Protein AF-A0A3Q8URB3-F1 (afdb_monomer_lite)

Foldseek 3Di:
DVVVVVVLVVLVVVLVVLVVVLVVCVVPFDPQLNVLSVQLNVLSVVLNCCVVVVDDDDPVVNVVSVVSSVVSVVSSVVRVCVRVVNDDDPPDD

Secondary structure (DSSP, 8-state):
-HHHHHHHHHHHHHHHHHHHHHHHHHHHS-HHHHHHHHHHHHHHHHHHHHHTTSS---HHHHHHHHHHHHHHHHHHHHHHHHHTT--S-----

Structure (mmCIF, N/CA/C/O backbone):
data_AF-A0A3Q8URB3-F1
#
_entry.id   AF-A0A3Q8URB3-F1
#
loop_
_atom_site.group_PDB
_atom_site.id
_atom_site.type_symbol
_atom_site.label_atom_id
_atom_site.label_alt_id
_atom_site.label_comp_id
_atom_site.label_asym_id
_atom_site.label_entity_id
_atom_site.label_seq_id
_atom_site.pdbx_PDB_ins_code
_atom_site.Cartn_x
_atom_site.Cartn_y
_atom_site.Cartn_z
_atom_site.occupancy
_atom_site.B_iso_or_equiv
_atom_s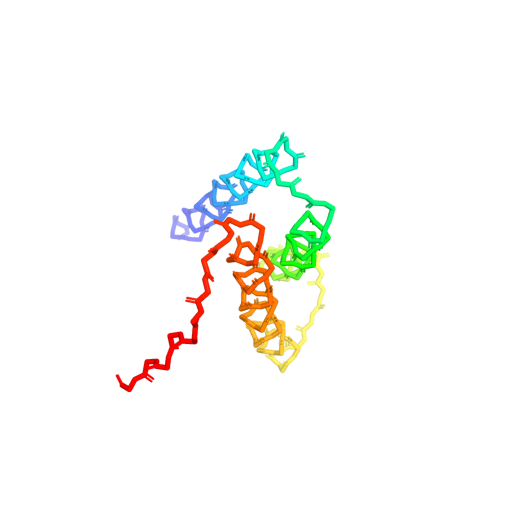ite.auth_seq_id
_atom_site.auth_comp_id
_atom_site.auth_asym_id
_atom_site.auth_atom_id
_atom_site.pdbx_PDB_model_num
ATOM 1 N N . MET A 1 1 ? -5.876 12.608 25.184 1.00 56.62 1 MET A N 1
ATOM 2 C CA . MET A 1 1 ? -6.672 12.666 23.933 1.00 56.62 1 MET A CA 1
ATOM 3 C C . MET A 1 1 ? -5.881 13.232 22.741 1.00 56.62 1 MET A C 1
ATOM 5 O O . MET A 1 1 ? -6.101 12.750 21.642 1.00 56.62 1 MET A O 1
ATOM 9 N N . ALA A 1 2 ? -4.920 14.151 22.940 1.00 62.50 2 ALA A N 1
ATOM 10 C CA . ALA A 1 2 ? -4.109 14.769 21.872 1.00 62.50 2 ALA A CA 1
ATOM 11 C C . ALA A 1 2 ? -3.210 13.810 21.050 1.00 62.50 2 ALA A C 1
ATOM 13 O O . ALA A 1 2 ? -3.066 13.996 19.848 1.00 62.50 2 ALA A O 1
ATOM 14 N N . CYS A 1 3 ? -2.656 12.755 21.664 1.00 79.06 3 CYS A N 1
ATOM 15 C CA . CYS A 1 3 ? -1.733 11.821 20.995 1.00 79.06 3 CYS A CA 1
ATOM 16 C C . CYS A 1 3 ? -2.380 11.054 19.823 1.00 79.06 3 CYS A C 1
ATOM 18 O O . CYS A 1 3 ? -1.799 10.950 18.751 1.00 79.06 3 CYS A O 1
ATOM 20 N N . ARG A 1 4 ? -3.626 10.583 19.981 1.00 80.81 4 ARG A N 1
ATOM 21 C CA . ARG A 1 4 ? -4.331 9.850 18.915 1.00 80.81 4 ARG A CA 1
ATOM 22 C C . ARG A 1 4 ? -4.608 10.730 17.695 1.00 80.81 4 ARG A C 1
ATOM 24 O O . ARG A 1 4 ? -4.443 10.263 16.578 1.00 80.81 4 ARG A O 1
ATOM 31 N N . THR A 1 5 ? -5.023 11.979 17.913 1.00 83.31 5 THR A N 1
ATOM 32 C CA . THR A 1 5 ? -5.308 12.921 16.822 1.00 83.31 5 THR A CA 1
ATOM 33 C C . THR A 1 5 ? -4.040 13.264 16.041 1.00 83.31 5 THR A C 1
ATOM 35 O O . THR A 1 5 ? -4.080 13.273 14.816 1.00 83.31 5 THR A O 1
ATOM 38 N N . ALA A 1 6 ? -2.911 13.468 16.732 1.00 89.44 6 ALA A N 1
ATOM 39 C CA . ALA A 1 6 ? -1.618 13.681 16.082 1.00 89.44 6 ALA A CA 1
ATOM 40 C C . ALA A 1 6 ? -1.235 12.491 15.184 1.00 89.44 6 ALA A C 1
ATOM 42 O O . ALA A 1 6 ? -0.988 12.681 13.998 1.00 89.44 6 ALA A O 1
ATOM 43 N N . LEU A 1 7 ? -1.330 11.261 15.705 1.00 88.44 7 LEU A N 1
ATOM 44 C CA . LEU A 1 7 ? -1.026 10.045 14.940 1.00 88.44 7 LEU A CA 1
ATOM 45 C C . LEU A 1 7 ? -1.926 9.866 13.706 1.00 88.44 7 LEU A C 1
ATOM 47 O O . LEU A 1 7 ? -1.461 9.429 12.658 1.00 88.44 7 LEU A O 1
ATOM 51 N N . THR A 1 8 ? -3.215 10.210 13.794 1.00 87.56 8 THR A N 1
ATOM 52 C CA . THR A 1 8 ? -4.112 10.151 12.625 1.00 87.56 8 THR A CA 1
ATOM 53 C C . THR A 1 8 ? -3.793 11.213 11.575 1.00 87.56 8 THR A C 1
ATOM 55 O O . THR A 1 8 ? -3.946 10.946 10.385 1.00 87.56 8 THR A O 1
ATOM 58 N N . THR A 1 9 ? -3.335 12.397 11.993 1.00 90.56 9 THR A N 1
ATOM 59 C CA . THR A 1 9 ? -2.886 13.448 11.070 1.00 90.56 9 THR A CA 1
ATOM 60 C C . THR A 1 9 ? -1.604 13.027 10.360 1.00 90.56 9 THR A C 1
ATOM 62 O O . THR A 1 9 ? -1.552 13.079 9.135 1.00 90.56 9 THR A O 1
ATOM 65 N N . GLU A 1 10 ? -0.616 12.518 11.099 1.00 91.88 10 GLU A N 1
ATOM 66 C CA . GLU A 1 10 ? 0.631 11.987 10.530 1.00 91.88 10 GLU A CA 1
ATOM 67 C C . GLU A 1 10 ? 0.357 10.861 9.521 1.00 91.88 10 GLU A C 1
ATOM 69 O O . GLU A 1 10 ? 0.954 10.822 8.444 1.00 91.88 10 GLU A O 1
ATOM 74 N N . LEU A 1 11 ? -0.603 9.977 9.820 1.00 89.88 11 LEU A N 1
ATOM 75 C CA . LEU A 1 11 ? -1.023 8.920 8.899 1.00 89.88 11 LEU A CA 1
ATOM 76 C C . LEU A 1 11 ? -1.612 9.488 7.598 1.00 89.88 11 LEU A C 1
ATOM 78 O O . LEU A 1 11 ? -1.285 9.013 6.510 1.00 89.88 11 LEU A O 1
ATOM 82 N N . ALA A 1 12 ? -2.461 10.514 7.696 1.00 89.62 12 ALA A N 1
ATOM 83 C CA . ALA A 1 12 ? -3.056 11.167 6.532 1.00 89.62 12 ALA A CA 1
ATOM 84 C C . ALA A 1 12 ? -2.001 11.886 5.671 1.00 89.62 12 ALA A C 1
ATOM 86 O O . ALA A 1 12 ? -2.030 11.785 4.441 1.00 89.62 12 ALA A O 1
ATOM 87 N N . GLU A 1 13 ? -1.039 12.563 6.300 1.00 93.62 13 GLU A N 1
ATOM 88 C CA . GLU A 1 13 ? 0.087 13.195 5.608 1.00 93.62 13 GLU A CA 1
ATOM 89 C C . GLU A 1 13 ? 0.955 12.156 4.891 1.00 93.62 13 GLU A C 1
ATOM 91 O O . GLU A 1 13 ? 1.259 12.314 3.705 1.00 93.62 13 GLU A O 1
ATOM 96 N N . ALA A 1 14 ? 1.288 11.050 5.561 1.00 91.19 14 ALA A N 1
ATOM 97 C CA . ALA A 1 14 ? 2.032 9.949 4.959 1.00 91.19 14 ALA A CA 1
ATOM 98 C C . ALA A 1 14 ? 1.294 9.354 3.748 1.00 91.19 14 ALA A C 1
ATOM 100 O O . ALA A 1 14 ? 1.910 9.111 2.707 1.00 91.19 14 ALA A O 1
ATOM 101 N N . ALA A 1 15 ? -0.026 9.171 3.843 1.00 89.38 15 ALA A N 1
ATOM 102 C CA . ALA A 1 15 ? -0.843 8.698 2.729 1.00 89.38 15 ALA A CA 1
ATOM 103 C C . ALA A 1 15 ? -0.805 9.663 1.532 1.00 89.38 15 ALA A C 1
ATOM 105 O O . ALA A 1 15 ? -0.630 9.224 0.392 1.00 89.38 15 ALA A O 1
ATOM 106 N N . HIS A 1 16 ? -0.886 10.974 1.778 1.00 90.25 16 HIS A N 1
ATOM 107 C CA . HIS A 1 16 ? -0.782 11.984 0.725 1.00 90.25 16 HIS A CA 1
ATOM 108 C C . HIS A 1 16 ? 0.603 11.989 0.057 1.00 90.25 16 HIS A C 1
ATOM 110 O O . HIS A 1 16 ? 0.708 12.043 -1.171 1.00 90.25 16 HIS A O 1
ATOM 116 N N . LEU A 1 17 ? 1.678 11.882 0.847 1.00 93.25 17 LEU A N 1
ATOM 117 C CA . LEU A 1 17 ? 3.043 11.797 0.325 1.00 93.25 17 LEU A CA 1
ATOM 118 C C . LEU A 1 17 ? 3.243 10.569 -0.567 1.00 93.25 17 LEU A C 1
ATOM 120 O O . LEU A 1 17 ? 3.814 10.708 -1.650 1.00 93.25 17 LEU A O 1
ATOM 124 N N . ARG A 1 18 ? 2.733 9.398 -0.159 1.00 90.19 18 ARG A N 1
ATOM 125 C CA . ARG A 1 18 ? 2.780 8.187 -0.994 1.00 90.19 18 ARG A CA 1
ATOM 126 C C . ARG A 1 18 ? 2.008 8.360 -2.299 1.00 90.19 18 ARG A C 1
ATOM 128 O O . ARG A 1 18 ? 2.530 7.986 -3.343 1.00 90.19 18 ARG A O 1
ATOM 135 N N . GLY A 1 19 ? 0.819 8.968 -2.260 1.00 89.38 19 GLY A N 1
ATOM 136 C CA . GLY A 1 19 ? 0.028 9.250 -3.464 1.00 89.38 19 GLY A CA 1
ATOM 137 C C . GLY A 1 19 ? 0.807 10.074 -4.493 1.00 89.38 19 GLY A C 1
ATOM 138 O O . GLY A 1 19 ? 0.974 9.647 -5.632 1.00 89.38 19 GLY A O 1
ATOM 139 N N . ARG A 1 20 ? 1.399 11.197 -4.065 1.00 90.62 20 ARG A N 1
ATOM 140 C CA . ARG A 1 20 ? 2.218 12.048 -4.950 1.00 90.62 20 ARG A CA 1
ATOM 141 C C . ARG A 1 20 ? 3.480 11.354 -5.459 1.00 90.62 20 ARG A C 1
ATOM 143 O O . ARG A 1 20 ? 3.902 11.586 -6.588 1.00 90.62 20 ARG A O 1
ATOM 150 N N . ALA A 1 21 ? 4.128 10.543 -4.622 1.00 88.88 21 ALA A N 1
ATOM 151 C CA . ALA A 1 21 ? 5.287 9.764 -5.050 1.00 88.88 21 ALA A CA 1
ATOM 152 C C . ALA A 1 21 ? 4.900 8.758 -6.143 1.00 88.88 21 ALA A C 1
ATOM 154 O O . ALA A 1 21 ? 5.626 8.602 -7.121 1.00 88.88 21 ALA A O 1
ATOM 155 N N . PHE A 1 22 ? 3.732 8.135 -6.009 1.00 87.94 22 PHE A N 1
ATOM 156 C CA . PHE A 1 22 ? 3.232 7.177 -6.979 1.00 87.94 22 PHE A CA 1
ATOM 157 C C . PHE A 1 22 ? 2.844 7.811 -8.319 1.00 87.94 22 PHE A C 1
ATOM 159 O O . PHE A 1 22 ? 3.188 7.271 -9.365 1.00 87.94 22 PHE A O 1
ATOM 166 N N . GLU A 1 23 ? 2.220 8.989 -8.311 1.00 89.19 23 GLU A N 1
ATOM 167 C CA . GLU A 1 23 ? 1.951 9.746 -9.544 1.00 89.19 23 GLU A CA 1
ATOM 168 C C . GLU A 1 23 ? 3.232 10.001 -10.350 1.00 89.19 23 GLU A C 1
ATOM 170 O O . GLU A 1 23 ? 3.240 9.874 -11.571 1.00 89.19 23 GLU A O 1
ATOM 175 N N . ARG A 1 24 ? 4.345 10.306 -9.671 1.00 88.44 24 ARG A N 1
ATOM 176 C CA . ARG A 1 24 ? 5.645 10.506 -10.331 1.00 88.44 24 ARG A CA 1
ATOM 177 C C . ARG A 1 24 ? 6.187 9.222 -10.951 1.00 88.44 24 ARG A C 1
ATOM 179 O O . ARG A 1 24 ? 6.745 9.287 -12.039 1.00 88.44 24 ARG A O 1
ATOM 186 N N . ILE A 1 25 ? 6.013 8.084 -10.278 1.00 83.38 25 ILE A N 1
ATOM 187 C CA . ILE A 1 25 ? 6.389 6.769 -10.818 1.00 83.38 25 ILE A CA 1
ATOM 188 C C . ILE A 1 25 ? 5.606 6.492 -12.107 1.00 83.38 25 ILE A C 1
ATOM 190 O O . ILE A 1 25 ? 6.208 6.122 -13.109 1.00 83.38 25 ILE A O 1
ATOM 194 N N . MET A 1 26 ? 4.295 6.759 -12.124 1.00 84.00 26 MET A N 1
ATOM 195 C CA . MET A 1 26 ? 3.465 6.536 -13.317 1.00 84.00 26 MET A CA 1
ATOM 196 C C . MET A 1 26 ? 3.886 7.354 -14.542 1.00 84.00 26 MET A C 1
ATOM 198 O O . MET A 1 26 ? 3.618 6.945 -15.665 1.00 84.00 26 MET A O 1
ATOM 202 N N . LEU A 1 27 ? 4.518 8.514 -14.348 1.00 84.69 27 LEU A N 1
ATOM 203 C CA . LEU A 1 27 ? 4.947 9.377 -15.452 1.00 84.69 27 LEU A CA 1
ATOM 204 C C . LEU A 1 27 ? 6.326 9.014 -16.018 1.00 84.69 27 LEU A C 1
ATOM 206 O O . LEU A 1 27 ? 6.646 9.441 -17.125 1.00 84.69 27 LEU A O 1
ATOM 210 N N . LEU A 1 28 ? 7.164 8.315 -15.247 1.00 86.06 28 LEU A N 1
ATOM 211 C CA . LEU A 1 28 ? 8.601 8.189 -15.524 1.00 86.06 28 LEU A CA 1
ATOM 212 C C . LEU A 1 28 ? 9.090 6.748 -15.686 1.00 86.06 28 LEU A C 1
ATOM 214 O O . LEU A 1 28 ? 10.225 6.561 -16.116 1.00 86.06 28 LEU A O 1
ATOM 218 N N . SER A 1 29 ? 8.281 5.754 -15.325 1.00 90.44 29 SER A N 1
ATOM 219 C CA . SER A 1 29 ? 8.684 4.347 -15.313 1.00 90.44 29 SER A CA 1
ATOM 220 C C . SER A 1 29 ? 7.901 3.508 -16.318 1.00 90.44 29 SER A C 1
ATOM 222 O O . SER A 1 29 ? 6.821 3.895 -16.762 1.00 90.44 29 SER A O 1
ATOM 224 N N . ASN A 1 30 ? 8.441 2.340 -16.664 1.00 91.81 30 ASN A N 1
ATOM 225 C CA . ASN A 1 30 ? 7.741 1.383 -17.520 1.00 91.81 30 ASN A CA 1
ATOM 226 C C . ASN A 1 30 ? 6.526 0.727 -16.827 1.00 91.81 30 ASN A C 1
ATOM 228 O O . ASN A 1 30 ? 6.403 0.737 -15.599 1.00 91.81 30 ASN A O 1
ATOM 232 N N . ASP A 1 31 ? 5.673 0.075 -17.622 1.00 94.06 31 ASP A N 1
ATOM 233 C CA . ASP A 1 31 ? 4.433 -0.562 -17.156 1.00 94.06 31 ASP A CA 1
ATOM 234 C C . ASP A 1 31 ? 4.649 -1.549 -15.996 1.00 94.06 31 ASP A C 1
ATOM 236 O O . ASP A 1 31 ? 3.883 -1.548 -15.035 1.00 94.06 31 ASP A O 1
ATOM 240 N N . ARG A 1 32 ? 5.728 -2.346 -16.015 1.00 94.69 32 ARG A N 1
ATOM 241 C CA . ARG A 1 32 ? 6.007 -3.336 -14.955 1.00 94.69 32 ARG A CA 1
ATOM 242 C C . ARG A 1 32 ? 6.297 -2.668 -13.613 1.00 94.69 32 ARG A C 1
ATOM 244 O O . ARG A 1 32 ? 5.870 -3.159 -12.569 1.00 94.69 32 ARG A O 1
A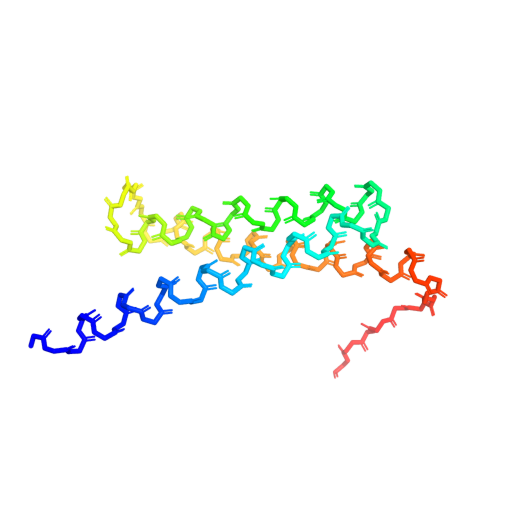TOM 251 N N . VAL A 1 33 ? 7.024 -1.552 -13.623 1.00 94.69 33 VAL A N 1
ATOM 252 C CA . VAL A 1 33 ? 7.300 -0.768 -12.410 1.00 94.69 33 VAL A CA 1
ATOM 253 C C . VAL A 1 33 ? 6.015 -0.137 -11.881 1.00 94.69 33 VAL A C 1
ATOM 255 O O . VAL A 1 33 ? 5.777 -0.143 -10.671 1.00 94.69 33 VAL A O 1
ATOM 258 N N . VAL A 1 34 ? 5.171 0.374 -12.781 1.00 94.75 34 VAL A N 1
ATOM 259 C CA . VAL A 1 34 ? 3.875 0.967 -12.431 1.00 94.75 34 VAL A CA 1
ATOM 260 C C . VAL A 1 34 ? 2.949 -0.072 -11.795 1.00 94.75 34 VAL A C 1
ATOM 262 O O . VAL A 1 34 ? 2.402 0.178 -10.719 1.00 94.75 34 VAL A O 1
ATOM 265 N N . GLU A 1 35 ? 2.829 -1.260 -12.390 1.00 95.31 35 GLU A N 1
ATOM 266 C CA . GLU A 1 35 ? 2.046 -2.375 -11.845 1.00 95.31 35 GLU A CA 1
ATOM 267 C C . GLU A 1 35 ? 2.537 -2.795 -10.455 1.00 95.31 35 GLU A C 1
ATOM 269 O O . GLU A 1 35 ? 1.748 -2.862 -9.509 1.00 95.31 35 GLU A O 1
ATOM 274 N N . ALA A 1 36 ? 3.847 -2.996 -10.282 1.00 95.75 36 ALA A N 1
ATOM 275 C CA . ALA A 1 36 ? 4.408 -3.344 -8.979 1.00 95.75 36 ALA A CA 1
ATOM 276 C C . ALA A 1 36 ? 4.157 -2.244 -7.928 1.00 95.75 36 ALA A C 1
ATOM 278 O O . ALA A 1 36 ? 3.872 -2.534 -6.763 1.00 95.75 36 ALA A O 1
ATOM 279 N N . GLY A 1 37 ? 4.200 -0.970 -8.330 1.00 94.31 37 GLY A N 1
ATOM 280 C CA . GLY A 1 37 ? 3.867 0.153 -7.457 1.00 94.31 37 GLY A CA 1
ATOM 281 C C . GLY A 1 37 ? 2.383 0.191 -7.063 1.00 94.31 37 GLY A C 1
ATOM 282 O O . GLY A 1 37 ? 2.063 0.507 -5.912 1.00 94.31 37 GLY A O 1
ATOM 283 N N . HIS A 1 38 ? 1.470 -0.194 -7.963 1.00 95.25 38 HIS A N 1
ATOM 284 C CA . HIS A 1 38 ? 0.052 -0.366 -7.632 1.00 95.25 38 HIS A CA 1
ATOM 285 C C . HIS A 1 38 ? -0.155 -1.448 -6.569 1.00 95.25 38 HIS A C 1
ATOM 287 O O . HIS A 1 38 ? -0.915 -1.226 -5.623 1.00 95.25 38 HIS A O 1
ATOM 293 N N . GLU A 1 39 ? 0.543 -2.582 -6.671 1.00 96.12 39 GLU A N 1
ATOM 294 C CA . GLU A 1 39 ? 0.454 -3.653 -5.671 1.00 96.12 39 GLU A CA 1
ATOM 295 C C . GLU A 1 39 ? 0.930 -3.190 -4.286 1.00 96.12 39 GLU A C 1
ATOM 297 O O . GLU A 1 39 ? 0.294 -3.500 -3.276 1.00 96.12 39 GLU A O 1
ATOM 302 N N . VAL A 1 40 ? 2.016 -2.407 -4.220 1.00 95.62 40 VAL A N 1
ATOM 303 C CA . VAL A 1 40 ? 2.476 -1.788 -2.964 1.00 95.62 40 VAL A CA 1
ATOM 304 C C . VAL A 1 40 ? 1.397 -0.871 -2.392 1.00 95.62 40 VAL A C 1
ATOM 306 O O . VAL A 1 40 ? 1.046 -0.978 -1.213 1.00 95.62 40 VAL A O 1
ATOM 309 N N . ASN A 1 41 ? 0.845 0.017 -3.222 1.00 94.25 41 ASN A N 1
ATOM 310 C CA . ASN A 1 41 ? -0.149 0.994 -2.790 1.00 94.25 41 ASN A CA 1
ATOM 311 C C . ASN A 1 41 ? -1.455 0.362 -2.320 1.00 94.25 41 ASN A C 1
ATOM 313 O O . ASN A 1 41 ? -2.029 0.849 -1.347 1.00 94.25 41 ASN A O 1
ATOM 317 N N . ALA A 1 42 ? -1.917 -0.704 -2.972 1.00 95.19 42 ALA A N 1
ATOM 318 C CA . ALA A 1 42 ? -3.129 -1.407 -2.573 1.00 95.19 42 ALA A CA 1
ATOM 319 C C . ALA A 1 42 ? -3.008 -1.939 -1.136 1.00 95.19 42 ALA A C 1
ATOM 321 O O . ALA A 1 42 ? -3.833 -1.620 -0.280 1.00 95.19 42 ALA A O 1
ATOM 322 N N . ILE A 1 43 ? -1.920 -2.655 -0.829 1.00 97.06 43 ILE A N 1
ATOM 323 C CA . ILE A 1 43 ? -1.717 -3.226 0.510 1.00 97.06 43 ILE A CA 1
ATOM 324 C C . ILE A 1 43 ? -1.451 -2.134 1.554 1.00 97.06 43 ILE A C 1
ATOM 326 O O . ILE A 1 43 ? -1.951 -2.221 2.677 1.00 97.06 43 ILE A O 1
ATOM 330 N N . ALA A 1 44 ? -0.705 -1.082 1.200 1.00 95.19 44 ALA A N 1
ATOM 331 C CA . ALA A 1 44 ? -0.489 0.057 2.092 1.00 95.19 44 ALA A CA 1
ATOM 332 C C . ALA A 1 44 ? -1.808 0.768 2.451 1.00 95.19 44 ALA A C 1
ATOM 334 O O . ALA A 1 44 ? -2.011 1.140 3.604 1.00 95.19 44 ALA A O 1
ATOM 335 N N . GLN A 1 45 ? -2.730 0.913 1.493 1.00 95.00 45 GLN A N 1
ATOM 336 C CA . GLN A 1 45 ? -4.056 1.476 1.761 1.00 95.00 45 GLN A CA 1
ATOM 337 C C . GLN A 1 45 ? -4.888 0.581 2.678 1.00 95.00 45 GLN A C 1
ATOM 339 O O . GLN A 1 45 ? -5.527 1.094 3.591 1.00 95.00 45 GLN A O 1
ATOM 344 N N . GLU A 1 46 ? -4.854 -0.741 2.499 1.00 96.44 46 GLU A N 1
ATOM 345 C CA . GLU A 1 46 ? -5.552 -1.656 3.410 1.00 96.44 46 GLU A CA 1
ATOM 346 C C . GLU A 1 46 ? -5.044 -1.549 4.854 1.00 96.44 46 GLU A C 1
ATOM 348 O O . GLU A 1 46 ? -5.840 -1.602 5.795 1.00 96.44 46 GLU A O 1
ATOM 353 N N . ILE A 1 47 ? -3.731 -1.376 5.038 1.00 96.00 47 ILE A N 1
ATOM 354 C CA . ILE A 1 47 ? -3.129 -1.136 6.355 1.00 96.00 47 ILE A CA 1
ATOM 355 C C . ILE A 1 47 ? -3.699 0.148 6.965 1.00 96.00 47 ILE A C 1
ATOM 357 O O . ILE A 1 47 ? -4.215 0.116 8.083 1.00 96.00 47 ILE A O 1
ATOM 361 N N . ASP A 1 48 ? -3.685 1.256 6.226 1.00 94.25 48 ASP A N 1
ATOM 362 C CA . ASP A 1 48 ? -4.225 2.530 6.710 1.00 94.25 48 ASP A CA 1
ATOM 363 C C . ASP A 1 48 ? -5.728 2.431 7.016 1.00 94.25 48 ASP A C 1
ATOM 365 O O . ASP A 1 48 ? -6.212 2.956 8.025 1.00 94.25 48 ASP A O 1
ATOM 369 N N . TRP A 1 49 ? -6.488 1.717 6.183 1.00 95.25 49 TRP A N 1
ATOM 370 C CA . TRP A 1 49 ? -7.917 1.497 6.389 1.00 95.25 49 TRP A CA 1
ATOM 371 C C . TRP A 1 49 ? -8.197 0.678 7.644 1.00 95.25 49 TRP A C 1
ATOM 373 O O . TRP A 1 49 ? -9.135 0.997 8.371 1.00 95.25 49 TRP A O 1
ATOM 383 N N . GLN A 1 50 ? -7.397 -0.347 7.941 1.00 95.56 50 GLN A N 1
ATOM 384 C CA . GLN A 1 50 ? -7.570 -1.110 9.174 1.00 95.56 50 GLN A CA 1
ATOM 385 C C . GLN A 1 50 ? -7.146 -0.283 10.402 1.00 95.56 50 GLN A C 1
ATOM 387 O O . GLN A 1 50 ? -7.825 -0.332 11.426 1.00 95.56 50 GLN A O 1
ATOM 392 N N . ALA A 1 51 ? -6.094 0.543 10.299 1.00 92.44 51 ALA A N 1
ATOM 393 C CA . ALA A 1 51 ? -5.645 1.431 11.382 1.00 92.44 51 ALA A CA 1
ATOM 394 C C . ALA A 1 51 ? -6.687 2.499 11.735 1.00 92.44 51 ALA A C 1
ATOM 396 O O . ALA A 1 51 ? -6.863 2.849 12.901 1.00 92.44 51 ALA A O 1
ATOM 397 N N . THR A 1 52 ? -7.386 3.010 10.724 1.00 91.88 52 THR A N 1
ATOM 398 C CA . THR A 1 52 ? -8.434 4.030 10.875 1.00 91.88 52 THR A CA 1
ATOM 399 C C . THR A 1 52 ? -9.819 3.439 11.141 1.00 91.88 52 THR A C 1
ATOM 401 O O . THR A 1 52 ? -10.776 4.186 11.329 1.00 91.88 52 THR A O 1
ATOM 404 N N . GLY A 1 53 ? -9.942 2.108 11.176 1.00 93.44 53 GLY A N 1
ATOM 405 C CA . GLY A 1 53 ? -11.207 1.409 11.403 1.00 93.44 53 GLY A CA 1
ATOM 406 C C . GLY A 1 53 ? -12.172 1.438 10.214 1.00 93.44 53 GLY A C 1
ATOM 407 O O . GLY A 1 53 ? -13.334 1.073 10.369 1.00 93.44 53 GLY A O 1
ATOM 408 N N . ARG A 1 54 ? -11.713 1.845 9.024 1.00 95.44 54 ARG A N 1
ATOM 409 C CA . ARG A 1 54 ? -12.494 1.788 7.779 1.00 95.44 54 ARG A CA 1
ATOM 410 C C . ARG A 1 54 ? -12.755 0.350 7.328 1.00 95.44 54 ARG A C 1
ATOM 412 O O . ARG A 1 54 ? -13.787 0.089 6.717 1.00 95.44 54 ARG A O 1
ATOM 419 N N . ILE A 1 55 ? -11.841 -0.568 7.635 1.00 97.12 55 ILE A N 1
ATOM 420 C CA . ILE A 1 55 ? -12.057 -2.012 7.496 1.00 97.12 55 ILE A CA 1
ATOM 421 C C . ILE A 1 55 ? -11.789 -2.709 8.828 1.00 97.12 55 ILE A C 1
ATOM 423 O O . ILE A 1 55 ? -10.921 -2.301 9.601 1.00 97.12 55 ILE A O 1
ATOM 427 N N . THR A 1 56 ? -12.530 -3.779 9.097 1.00 96.25 56 THR A N 1
ATOM 428 C CA . THR A 1 56 ? -12.296 -4.647 10.254 1.00 96.25 56 THR A CA 1
ATOM 429 C C . THR A 1 56 ? -11.241 -5.702 9.936 1.00 96.25 56 THR A C 1
ATOM 431 O O . THR A 1 56 ? -11.087 -6.109 8.786 1.00 96.25 56 THR A O 1
ATOM 434 N N . GLY A 1 57 ? -10.550 -6.202 10.958 1.00 95.31 57 GLY A N 1
ATOM 435 C CA . GLY A 1 57 ? -9.633 -7.326 10.804 1.00 95.31 57 GLY A CA 1
ATOM 436 C C . GLY A 1 57 ? -8.961 -7.718 12.113 1.00 95.31 57 GLY A C 1
ATOM 437 O O . GLY A 1 57 ? -8.864 -6.932 13.055 1.00 95.31 57 GLY A O 1
ATOM 438 N N . THR A 1 58 ? -8.478 -8.948 12.156 1.00 97.62 58 THR A N 1
ATOM 439 C CA . THR A 1 58 ? -7.703 -9.522 13.252 1.00 97.62 58 THR A CA 1
ATOM 440 C C . THR A 1 58 ? -6.260 -9.007 13.255 1.00 97.62 58 THR A C 1
ATOM 442 O O . THR A 1 58 ? -5.730 -8.510 12.255 1.00 97.62 58 THR A O 1
ATOM 445 N N . LEU A 1 59 ? -5.569 -9.195 14.385 1.00 96.94 59 LEU A N 1
ATOM 446 C CA . LEU A 1 59 ? -4.132 -8.922 14.496 1.00 96.94 59 LEU A CA 1
ATOM 447 C C . LEU A 1 59 ? -3.289 -9.819 13.568 1.00 96.94 59 LEU A C 1
ATOM 449 O O . LEU A 1 59 ? -2.221 -9.412 13.109 1.00 96.94 59 LEU A O 1
ATOM 453 N N . ALA A 1 60 ? -3.748 -11.042 13.291 1.00 98.25 60 ALA A N 1
ATOM 454 C CA . ALA A 1 60 ? -3.062 -11.957 12.383 1.00 98.25 60 ALA A CA 1
ATOM 455 C C . ALA A 1 60 ? -3.081 -11.427 10.941 1.00 98.25 60 ALA A C 1
ATOM 457 O O . ALA A 1 60 ? -2.034 -11.382 10.293 1.00 98.25 60 ALA A O 1
ATOM 458 N N . GLU A 1 61 ? -4.239 -10.953 10.479 1.00 97.94 61 GLU A N 1
ATOM 459 C CA . GLU A 1 61 ? -4.394 -10.330 9.160 1.00 97.94 61 GLU A CA 1
ATOM 460 C C . GLU A 1 61 ? -3.601 -9.024 9.064 1.00 97.94 61 GLU A C 1
ATOM 462 O O . GLU A 1 61 ? -2.894 -8.816 8.081 1.00 97.94 61 GLU A O 1
ATOM 467 N N . TRP A 1 62 ? -3.610 -8.194 10.114 1.00 97.25 62 TRP A N 1
ATOM 468 C CA . TRP A 1 62 ? -2.775 -6.987 10.187 1.00 97.25 62 TRP A CA 1
ATOM 469 C C . TRP A 1 62 ? -1.290 -7.302 9.958 1.00 97.25 62 TRP A C 1
ATOM 471 O O . TRP A 1 62 ? -0.629 -6.699 9.109 1.00 97.25 62 TRP A O 1
ATOM 481 N N . ARG A 1 63 ? -0.759 -8.293 10.688 1.00 98.12 63 ARG A N 1
ATOM 482 C CA . ARG A 1 63 ? 0.636 -8.745 10.550 1.00 98.12 63 ARG A CA 1
ATOM 483 C C . ARG A 1 63 ? 0.913 -9.322 9.165 1.00 98.12 63 ARG A C 1
ATOM 485 O O . ARG A 1 63 ? 2.005 -9.125 8.637 1.00 98.12 63 ARG A O 1
ATOM 492 N N . GLN A 1 64 ? -0.051 -10.031 8.581 1.00 98.19 64 GLN A N 1
ATOM 493 C CA . GLN A 1 64 ? 0.084 -10.559 7.230 1.00 98.19 64 GLN A CA 1
ATOM 494 C C . GLN A 1 64 ? 0.175 -9.433 6.197 1.00 98.19 64 GLN A C 1
ATOM 496 O O . GLN A 1 64 ? 1.101 -9.463 5.393 1.00 98.19 64 GLN A O 1
ATOM 501 N N . ARG A 1 65 ? -0.683 -8.406 6.270 1.00 97.81 65 ARG A N 1
ATOM 502 C CA . ARG A 1 65 ? -0.607 -7.232 5.381 1.00 97.81 65 ARG A CA 1
ATOM 503 C C . ARG A 1 65 ? 0.758 -6.550 5.445 1.00 97.81 65 ARG A C 1
ATOM 505 O O . ARG A 1 65 ? 1.327 -6.237 4.407 1.00 97.81 65 ARG A O 1
ATOM 512 N N . HIS A 1 66 ? 1.334 -6.408 6.640 1.00 97.62 66 HIS A N 1
ATOM 513 C CA . HIS A 1 66 ? 2.672 -5.823 6.809 1.00 97.62 66 HIS A CA 1
ATOM 514 C C . HIS A 1 66 ? 3.791 -6.682 6.203 1.00 97.62 66 HIS A C 1
ATOM 516 O O . HIS A 1 66 ? 4.729 -6.154 5.612 1.00 97.62 66 HIS A O 1
ATOM 522 N N . ARG A 1 67 ? 3.702 -8.014 6.301 1.00 98.25 67 ARG A N 1
ATOM 523 C CA . ARG A 1 67 ? 4.643 -8.896 5.589 1.00 98.25 67 ARG A CA 1
ATOM 524 C C . ARG A 1 67 ? 4.475 -8.778 4.078 1.00 98.25 67 ARG A C 1
ATOM 526 O O 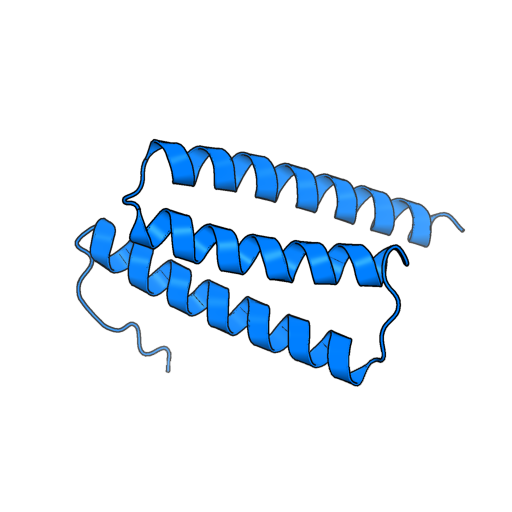. ARG A 1 67 ? 5.465 -8.688 3.359 1.00 98.25 67 ARG A O 1
ATOM 533 N N . THR A 1 68 ? 3.232 -8.753 3.610 1.00 98.19 68 THR A N 1
ATOM 534 C CA . THR A 1 68 ? 2.912 -8.649 2.187 1.00 98.19 68 THR A CA 1
ATOM 535 C C . THR A 1 68 ? 3.375 -7.317 1.605 1.00 98.19 68 THR A C 1
ATOM 537 O O . THR A 1 68 ? 4.016 -7.334 0.561 1.00 98.19 68 THR A O 1
ATOM 540 N N . VAL A 1 69 ? 3.155 -6.176 2.270 1.00 97.12 69 VAL A N 1
ATOM 541 C CA . VAL A 1 69 ? 3.624 -4.880 1.748 1.00 97.12 69 VAL A CA 1
ATOM 542 C C . VAL A 1 69 ? 5.147 -4.851 1.621 1.00 97.12 69 VAL A C 1
ATOM 544 O O . VAL A 1 69 ? 5.658 -4.378 0.615 1.00 97.12 69 VAL A O 1
ATOM 547 N N . PHE A 1 70 ? 5.879 -5.447 2.570 1.00 95.62 70 PHE A N 1
ATOM 548 C CA . PHE A 1 70 ? 7.337 -5.558 2.483 1.00 95.62 70 PHE A CA 1
ATOM 549 C C . PHE A 1 70 ? 7.786 -6.411 1.286 1.00 95.62 70 PHE A C 1
ATOM 551 O O . PHE A 1 70 ? 8.692 -6.028 0.550 1.00 95.62 70 PHE A O 1
ATOM 558 N N . GLN A 1 71 ? 7.117 -7.541 1.040 1.00 97.38 71 GLN A N 1
ATOM 559 C CA . GLN A 1 71 ? 7.376 -8.372 -0.142 1.00 97.38 71 GLN A CA 1
ATOM 560 C C . GLN A 1 71 ? 7.107 -7.609 -1.447 1.00 97.38 71 GLN A C 1
ATOM 562 O O . GLN A 1 71 ? 7.910 -7.689 -2.373 1.00 97.38 71 GLN A O 1
ATOM 567 N N . ARG A 1 72 ? 6.014 -6.837 -1.509 1.00 97.25 72 ARG A N 1
ATOM 568 C CA . ARG A 1 72 ? 5.673 -6.017 -2.681 1.00 97.25 72 ARG A CA 1
ATOM 569 C C . ARG A 1 72 ? 6.658 -4.875 -2.898 1.00 97.25 72 ARG A C 1
ATOM 571 O O . ARG A 1 72 ? 7.018 -4.616 -4.037 1.00 97.25 72 ARG A O 1
ATOM 578 N N . ILE A 1 73 ? 7.152 -4.250 -1.829 1.00 95.19 73 ILE A N 1
ATOM 579 C CA . ILE A 1 73 ? 8.208 -3.231 -1.914 1.00 95.19 73 ILE A CA 1
ATOM 580 C C . ILE A 1 73 ? 9.475 -3.825 -2.538 1.00 95.19 73 ILE A C 1
ATOM 582 O O . ILE A 1 73 ? 10.060 -3.206 -3.421 1.00 95.19 73 ILE A O 1
ATOM 586 N N . ASN A 1 74 ? 9.875 -5.036 -2.138 1.00 95.25 74 ASN A N 1
ATOM 587 C CA . ASN A 1 74 ? 11.033 -5.700 -2.741 1.00 95.25 74 ASN A CA 1
ATOM 588 C C . ASN A 1 74 ? 10.814 -5.984 -4.233 1.00 95.25 74 ASN A C 1
ATOM 590 O O . ASN A 1 74 ? 11.674 -5.650 -5.040 1.00 95.25 74 ASN A O 1
ATOM 594 N N . ALA A 1 75 ? 9.647 -6.513 -4.612 1.00 95.19 75 ALA A N 1
ATOM 595 C CA . ALA A 1 75 ? 9.316 -6.758 -6.017 1.00 95.19 75 ALA A CA 1
ATOM 596 C C . ALA A 1 75 ? 9.288 -5.462 -6.851 1.00 95.19 75 ALA A C 1
ATOM 598 O O . ALA A 1 75 ? 9.778 -5.431 -7.979 1.00 95.19 75 ALA A O 1
ATOM 599 N N . PHE A 1 76 ? 8.760 -4.376 -6.281 1.00 94.75 76 PHE A N 1
ATOM 600 C CA . PHE A 1 76 ? 8.794 -3.046 -6.883 1.00 94.75 76 PHE A CA 1
ATOM 601 C C . PHE A 1 76 ? 10.230 -2.553 -7.087 1.00 94.75 76 PHE A C 1
ATOM 603 O O . PHE A 1 76 ? 10.566 -2.092 -8.176 1.00 94.75 76 PHE A O 1
ATOM 610 N N . HIS A 1 77 ? 11.096 -2.690 -6.078 1.00 93.62 77 HIS A N 1
ATOM 611 C CA . HIS A 1 77 ? 12.505 -2.3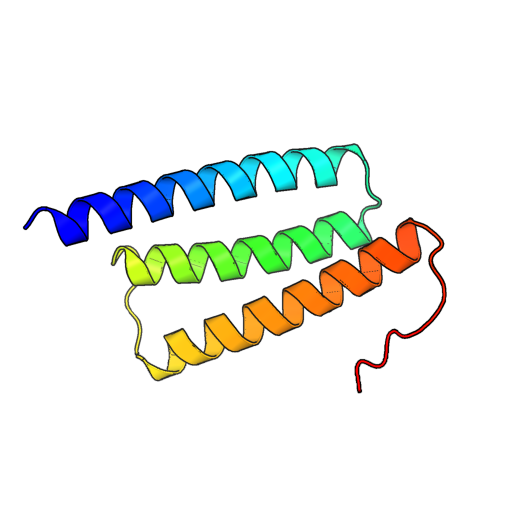27 -6.207 1.00 93.62 77 HIS A CA 1
ATOM 612 C C . HIS A 1 77 ? 13.217 -3.146 -7.284 1.00 93.62 77 HIS A C 1
ATOM 614 O O . HIS A 1 77 ? 13.992 -2.575 -8.045 1.00 93.62 77 HIS A O 1
ATOM 620 N N . ASP A 1 78 ? 12.948 -4.447 -7.381 1.00 93.88 78 ASP A N 1
ATOM 621 C CA . ASP A 1 78 ? 13.527 -5.293 -8.426 1.00 93.88 78 ASP A CA 1
ATOM 622 C C . ASP A 1 78 ? 13.097 -4.817 -9.823 1.00 93.88 78 ASP A C 1
ATOM 624 O O . ASP A 1 78 ? 13.951 -4.599 -10.682 1.00 93.88 78 ASP A O 1
ATOM 628 N N . CYS A 1 79 ? 11.804 -4.533 -10.026 1.00 93.50 79 CYS A N 1
ATOM 629 C CA . CYS A 1 79 ? 11.309 -3.980 -11.291 1.00 93.50 79 CYS A CA 1
ATOM 630 C C . CYS A 1 79 ? 11.951 -2.622 -11.611 1.00 93.50 79 CYS A C 1
ATOM 632 O O . CYS A 1 79 ? 12.375 -2.388 -12.741 1.00 93.50 79 CYS A O 1
ATOM 634 N N . ALA A 1 80 ? 12.051 -1.729 -10.622 1.00 92.25 80 ALA A N 1
ATOM 635 C CA . ALA A 1 80 ? 12.642 -0.406 -10.808 1.00 92.25 80 ALA A CA 1
ATOM 636 C C . ALA A 1 80 ? 14.138 -0.487 -11.147 1.00 92.25 80 ALA A C 1
ATOM 638 O O . ALA A 1 80 ? 14.639 0.293 -11.953 1.00 92.25 80 ALA A O 1
ATOM 639 N N . ARG A 1 81 ? 14.866 -1.446 -10.565 1.00 91.56 81 ARG A N 1
ATOM 640 C CA . ARG A 1 81 ? 16.277 -1.689 -10.897 1.00 91.56 81 ARG A CA 1
ATOM 641 C C . ARG A 1 81 ? 16.439 -2.178 -12.329 1.00 91.56 81 ARG A C 1
ATOM 643 O O . ARG A 1 81 ? 17.329 -1.688 -13.018 1.00 91.56 81 ARG A O 1
ATOM 650 N N . GLU A 1 82 ? 15.589 -3.106 -12.763 1.00 91.75 82 GLU A N 1
ATOM 651 C CA . GLU A 1 82 ? 15.565 -3.584 -14.150 1.00 91.75 82 GLU A CA 1
ATOM 652 C C . GLU A 1 82 ? 15.300 -2.430 -15.129 1.00 91.75 82 GLU A C 1
ATOM 654 O O . GLU A 1 82 ? 16.046 -2.278 -16.094 1.00 91.75 82 GLU A O 1
ATOM 659 N N . ASP A 1 83 ? 14.303 -1.584 -14.847 1.00 91.50 83 ASP A N 1
ATOM 660 C CA . ASP A 1 83 ? 13.947 -0.417 -15.673 1.00 91.50 83 ASP A CA 1
ATOM 661 C C . ASP A 1 83 ? 15.096 0.597 -15.789 1.00 91.50 83 ASP A C 1
ATOM 663 O O . ASP A 1 83 ? 15.416 1.082 -16.871 1.00 91.50 83 ASP A O 1
ATOM 667 N N . LEU A 1 84 ? 15.790 0.857 -14.678 1.00 90.06 84 LEU A N 1
ATOM 668 C CA . LEU A 1 84 ? 16.939 1.765 -14.631 1.00 90.06 84 LEU A CA 1
ATOM 669 C C . LEU A 1 84 ? 18.237 1.153 -15.196 1.00 90.06 84 LEU A C 1
ATOM 671 O O . LEU A 1 84 ? 19.278 1.812 -15.174 1.00 90.06 84 LEU A O 1
ATOM 675 N N . GLY A 1 85 ? 18.216 -0.101 -15.660 1.00 89.88 85 GLY A N 1
ATOM 676 C CA . GLY A 1 85 ? 19.407 -0.805 -16.148 1.00 89.88 85 GLY A CA 1
ATOM 677 C C . GLY A 1 85 ? 20.439 -1.109 -15.055 1.00 89.88 85 GLY A C 1
ATOM 678 O O . GLY A 1 85 ? 21.629 -1.261 -15.338 1.00 89.88 85 GLY A O 1
ATOM 679 N N . VAL A 1 86 ? 20.013 -1.179 -13.790 1.00 86.81 86 VAL A N 1
ATOM 680 C CA . VAL A 1 86 ? 20.877 -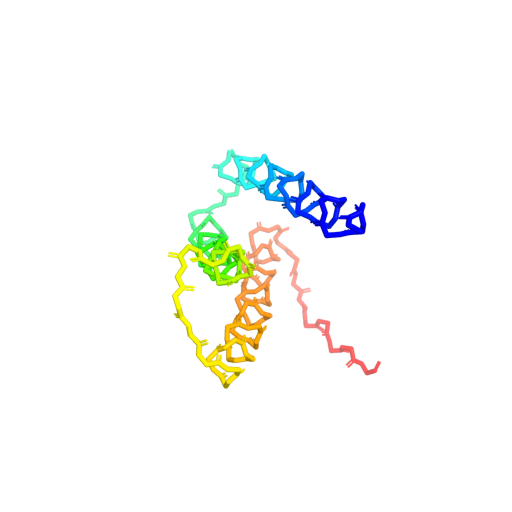1.474 -12.643 1.00 86.81 86 VAL A CA 1
ATOM 681 C C . VAL A 1 86 ? 20.934 -2.986 -12.422 1.00 86.81 86 VAL A C 1
ATOM 683 O O . VAL A 1 86 ? 20.086 -3.577 -11.753 1.00 86.81 86 VAL A O 1
ATOM 686 N N . PHE A 1 87 ? 21.983 -3.620 -12.944 1.00 70.19 87 PHE A N 1
ATOM 687 C CA . PHE A 1 87 ? 22.193 -5.065 -12.828 1.00 70.19 87 PHE A CA 1
ATOM 688 C C 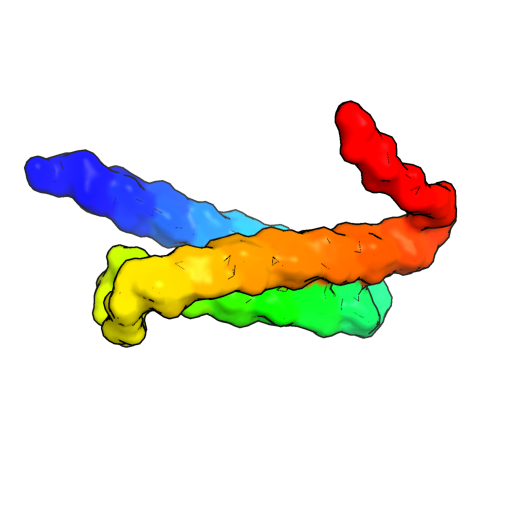. PHE A 1 87 ? 23.022 -5.438 -11.585 1.00 70.19 87 PHE A C 1
ATOM 690 O O . PHE A 1 87 ? 24.040 -4.818 -11.284 1.00 70.19 87 PHE A O 1
ATOM 697 N N . GLY A 1 88 ? 22.585 -6.475 -10.859 1.00 64.94 88 GLY A N 1
ATOM 698 C CA . GLY A 1 88 ? 23.260 -7.032 -9.675 1.00 64.94 88 GLY A CA 1
ATOM 699 C C . GLY A 1 88 ? 22.305 -7.251 -8.496 1.00 64.94 88 GLY A C 1
ATOM 700 O O . GLY A 1 88 ? 21.395 -6.451 -8.278 1.00 64.94 88 GLY A O 1
ATOM 701 N N . ARG A 1 89 ? 22.497 -8.328 -7.720 1.00 56.41 89 ARG A N 1
ATOM 702 C CA . ARG A 1 89 ? 21.771 -8.555 -6.456 1.00 56.41 89 ARG A CA 1
ATOM 703 C C . ARG A 1 89 ? 22.513 -7.857 -5.323 1.00 56.41 89 ARG A C 1
ATOM 705 O O . ARG A 1 89 ? 23.656 -8.204 -5.045 1.00 56.41 89 ARG A O 1
ATOM 712 N N . VAL A 1 90 ? 21.859 -6.922 -4.637 1.00 55.19 90 VAL A N 1
ATOM 713 C CA . VAL A 1 90 ? 22.324 -6.491 -3.314 1.00 55.19 90 VAL A CA 1
ATOM 714 C C . VAL A 1 90 ? 21.932 -7.595 -2.338 1.00 55.19 90 VAL A C 1
ATOM 716 O O . VAL A 1 90 ? 20.818 -7.626 -1.825 1.00 55.19 90 VAL A O 1
ATOM 719 N N . THR A 1 91 ? 22.829 -8.553 -2.121 1.00 53.66 91 THR A N 1
ATOM 720 C CA . THR A 1 91 ? 22.743 -9.437 -0.960 1.00 53.66 91 THR A CA 1
ATOM 721 C C . THR A 1 91 ? 23.277 -8.648 0.226 1.00 53.66 91 THR A C 1
ATOM 723 O O . THR A 1 91 ? 24.489 -8.563 0.411 1.00 53.66 91 THR A O 1
ATOM 726 N N . GLY A 1 92 ? 22.388 -8.002 0.980 1.00 49.78 92 GLY A N 1
ATOM 727 C CA . GLY A 1 92 ? 22.753 -7.480 2.293 1.00 49.78 92 GLY A CA 1
ATOM 728 C C . GLY A 1 92 ? 23.125 -8.660 3.189 1.00 49.78 92 GLY A C 1
ATOM 729 O O . GLY A 1 92 ? 22.259 -9.480 3.492 1.00 49.78 92 GLY A O 1
ATOM 730 N N . GLN A 1 93 ? 24.410 -8.783 3.518 1.00 37.03 93 GLN A N 1
ATOM 731 C CA . GLN A 1 93 ? 24.858 -9.494 4.715 1.00 37.03 93 GLN A CA 1
ATOM 732 C C . GLN A 1 93 ? 24.763 -8.550 5.910 1.00 37.03 93 GLN A C 1
ATOM 734 O O . GLN A 1 93 ? 25.012 -7.338 5.709 1.00 37.03 93 GLN A O 1
#

Radius of gyration: 15.51 Å; chains: 1; bounding box: 37×27×42 Å

pLDDT: mean 89.3, std 11.88, range [37.03, 98.25]

Sequence (93 aa):
MACRTALTTELAEAAHLRGRAFERIMLLSNDRVVEAGHEVNAIAQEIDWQATGRITGTLAEWRQRHRTVFQRINAFHDCAREDLGVFGRVTGQ